Protein AF-A0A450TFI2-F1 (afdb_monomer_lite)

Secondary structure (DSSP, 8-state):
--EEE-S--TT-TTGGGHHHHHHHHHHTT---PEEE-HHHHS------

pLDDT: mean 81.76, std 12.98, range [50.62, 97.75]

Foldseek 3Di:
DAEDEDPDPPPPPCPVVLVVVCVVCVVVVHDDHHYDYPCRVDDPPPDD

Sequence (48 aa):
MEYLLTWNCNHLANANKRGHIRVINGRLGLTTPEIITPLQLFKEEKGP

Organism: NCBI:txid2126562

Radius of gyration: 13.49 Å; chains: 1; bounding box: 22×22×42 Å

Structure (mmCIF, N/CA/C/O backbone):
data_AF-A0A450TFI2-F1
#
_entry.id   AF-A0A450TFI2-F1
#
loop_
_atom_site.group_PDB
_atom_site.id
_atom_site.type_symbol
_atom_site.label_atom_id
_atom_site.label_alt_id
_atom_site.label_comp_id
_atom_site.label_asym_id
_atom_site.label_entity_id
_atom_site.label_seq_id
_atom_site.pdbx_PDB_ins_code
_atom_site.Cartn_x
_atom_site.Cartn_y
_atom_site.Cartn_z
_atom_site.occupancy
_atom_site.B_iso_or_equiv
_atom_site.auth_seq_id
_atom_site.auth_comp_id
_atom_site.auth_asym_id
_atom_site.auth_atom_id
_atom_site.pdbx_PDB_model_num
ATOM 1 N N . MET A 1 1 ? -11.775 2.835 -1.055 1.00 75.12 1 MET A N 1
ATOM 2 C CA . MET A 1 1 ? -10.303 2.692 -1.100 1.00 75.12 1 MET A CA 1
ATOM 3 C C . MET A 1 1 ? -9.940 1.433 -0.344 1.00 75.12 1 MET A C 1
ATOM 5 O O . MET A 1 1 ? -10.549 1.190 0.689 1.00 75.12 1 MET A O 1
ATOM 9 N N . GLU A 1 2 ? -9.008 0.641 -0.868 1.00 87.75 2 GLU A N 1
ATOM 10 C CA . GLU A 1 2 ? -8.517 -0.576 -0.214 1.00 87.75 2 GLU A CA 1
ATOM 1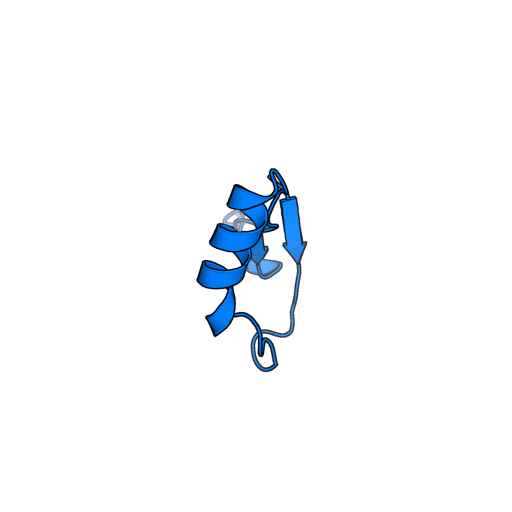1 C C . GLU A 1 2 ? -7.139 -0.322 0.397 1.00 87.75 2 GLU A C 1
ATOM 13 O O . GLU A 1 2 ? -6.335 0.419 -0.178 1.00 87.75 2 GLU A O 1
ATOM 18 N N . TYR A 1 3 ? -6.867 -0.941 1.545 1.00 87.75 3 TYR A N 1
ATOM 19 C CA . TYR A 1 3 ? -5.630 -0.743 2.294 1.00 87.75 3 TYR A CA 1
ATOM 20 C C . TYR A 1 3 ? -4.978 -2.077 2.630 1.00 87.75 3 TYR A C 1
ATOM 22 O O . TYR A 1 3 ? -5.632 -2.989 3.134 1.00 87.75 3 TYR A O 1
ATOM 30 N N . LEU A 1 4 ? -3.670 -2.162 2.396 1.00 87.94 4 LEU A N 1
ATOM 31 C CA . LEU A 1 4 ? -2.833 -3.228 2.928 1.00 87.94 4 LEU A CA 1
ATOM 32 C C . LEU A 1 4 ? -2.106 -2.684 4.157 1.00 87.94 4 LEU A C 1
ATOM 34 O O . LEU A 1 4 ? -1.141 -1.927 4.037 1.00 87.94 4 LEU A O 1
ATOM 38 N N . LEU A 1 5 ? -2.601 -3.055 5.334 1.00 88.81 5 LEU A N 1
ATOM 39 C CA . LEU A 1 5 ? -2.056 -2.605 6.608 1.00 88.81 5 LEU A CA 1
ATOM 40 C C . LEU A 1 5 ? -0.814 -3.424 6.980 1.00 88.81 5 LEU A C 1
ATOM 42 O O . LEU A 1 5 ? -0.863 -4.652 6.988 1.00 88.81 5 LEU A O 1
ATOM 46 N N . THR A 1 6 ? 0.296 -2.765 7.313 1.00 84.12 6 THR A N 1
ATOM 47 C CA . THR A 1 6 ? 1.533 -3.450 7.726 1.00 84.12 6 THR A CA 1
ATOM 48 C C . THR A 1 6 ? 2.304 -2.672 8.789 1.00 84.12 6 THR A C 1
ATOM 50 O O . THR A 1 6 ? 2.389 -1.448 8.745 1.00 84.12 6 THR A O 1
ATOM 53 N N . TRP A 1 7 ? 2.906 -3.391 9.737 1.00 83.12 7 TRP A N 1
ATOM 54 C CA . TRP A 1 7 ? 3.890 -2.847 10.686 1.00 83.12 7 TRP A CA 1
ATOM 55 C C . TRP A 1 7 ? 5.334 -3.016 10.196 1.00 83.12 7 TRP A C 1
ATOM 57 O O . TRP A 1 7 ? 6.259 -2.441 10.763 1.00 83.12 7 TRP A O 1
ATOM 67 N N . ASN A 1 8 ? 5.546 -3.820 9.151 1.00 75.81 8 ASN A N 1
ATOM 68 C CA . ASN A 1 8 ? 6.875 -4.148 8.661 1.00 75.81 8 ASN A CA 1
ATOM 69 C C . ASN A 1 8 ? 7.241 -3.264 7.464 1.00 75.81 8 ASN A C 1
ATOM 71 O O . ASN A 1 8 ? 7.054 -3.643 6.307 1.00 75.81 8 ASN A O 1
ATOM 75 N N . CYS A 1 9 ? 7.770 -2.079 7.765 1.00 68.25 9 CYS A N 1
ATOM 76 C CA . CYS A 1 9 ? 8.262 -1.138 6.758 1.00 68.25 9 CYS A CA 1
ATOM 77 C C . CYS A 1 9 ? 9.622 -1.557 6.178 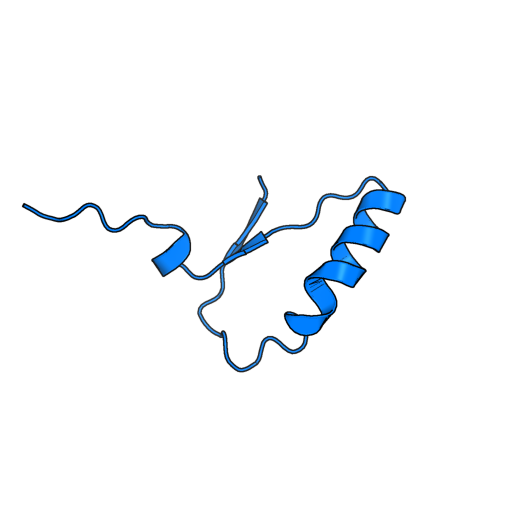1.00 68.25 9 CYS A C 1
ATOM 79 O O . CYS A 1 9 ? 9.931 -1.225 5.037 1.00 68.25 9 CYS A O 1
ATOM 81 N N . ASN A 1 10 ? 10.424 -2.302 6.946 1.00 69.62 10 ASN A N 1
ATOM 82 C CA . ASN A 1 10 ? 11.806 -2.626 6.589 1.00 69.62 10 ASN A CA 1
ATOM 83 C C . ASN A 1 10 ? 11.906 -3.713 5.516 1.00 69.62 10 ASN A C 1
ATOM 85 O O . ASN A 1 10 ? 12.821 -3.680 4.700 1.00 69.62 10 ASN A O 1
ATOM 89 N N . HIS A 1 11 ? 10.985 -4.679 5.495 1.00 65.94 11 HIS A N 1
ATOM 90 C CA . HIS A 1 11 ? 11.044 -5.808 4.555 1.00 65.94 11 HIS A CA 1
ATOM 91 C C . HIS A 1 11 ? 10.057 -5.666 3.398 1.00 65.94 11 HIS A C 1
ATOM 93 O O . HIS A 1 11 ? 9.719 -6.647 2.732 1.00 65.94 11 HIS A O 1
ATOM 99 N N . LEU A 1 12 ? 9.586 -4.447 3.133 1.00 67.88 12 LEU A N 1
ATOM 100 C CA . LEU A 1 12 ? 8.685 -4.190 2.025 1.00 67.88 12 LEU A CA 1
ATOM 101 C C . LEU A 1 12 ?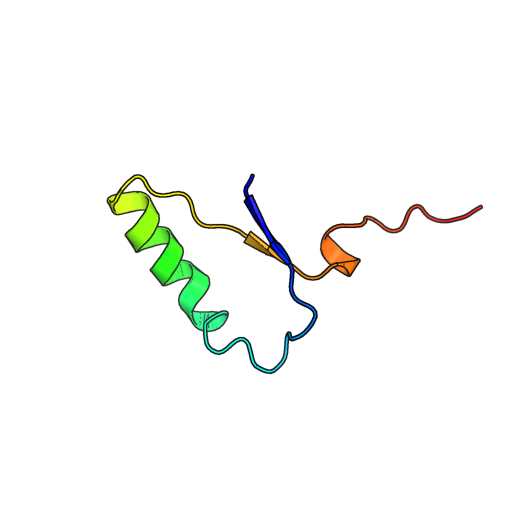 9.470 -4.157 0.703 1.00 67.88 12 LEU A C 1
ATOM 103 O O . LEU A 1 12 ? 9.604 -3.118 0.060 1.00 67.88 12 LEU A O 1
ATOM 107 N N . ALA A 1 13 ? 9.973 -5.316 0.266 1.00 61.91 13 ALA A N 1
ATOM 108 C CA . ALA A 1 13 ? 10.705 -5.476 -0.995 1.00 61.91 13 ALA A CA 1
ATOM 109 C C . ALA A 1 13 ? 9.931 -4.893 -2.199 1.00 61.91 13 ALA A C 1
ATOM 111 O O . ALA A 1 13 ? 10.517 -4.394 -3.161 1.00 61.91 13 ALA A O 1
ATOM 112 N N . ASN A 1 14 ? 8.597 -4.881 -2.109 1.00 65.44 14 ASN A N 1
ATOM 113 C CA . ASN A 1 14 ? 7.699 -4.382 -3.144 1.00 65.44 14 ASN A CA 1
ATOM 114 C C . ASN A 1 14 ? 7.291 -2.905 -2.994 1.00 65.44 14 ASN A C 1
ATOM 116 O O . ASN A 1 14 ? 6.602 -2.404 -3.884 1.00 65.44 14 ASN A O 1
ATOM 120 N N . ALA A 1 15 ? 7.733 -2.170 -1.959 1.00 73.88 15 ALA A N 1
ATOM 121 C CA . ALA A 1 15 ? 7.448 -0.728 -1.833 1.00 73.88 15 ALA A CA 1
ATOM 122 C C . ALA A 1 15 ? 7.926 0.032 -3.074 1.00 73.88 15 ALA A C 1
ATOM 124 O O . ALA A 1 15 ? 7.168 0.771 -3.703 1.00 73.88 15 ALA A O 1
ATOM 125 N N . ASN A 1 16 ? 9.159 -0.258 -3.492 1.00 79.56 16 ASN A N 1
ATOM 126 C CA . ASN A 1 16 ? 9.796 0.342 -4.664 1.00 79.56 16 ASN A CA 1
ATOM 127 C C . ASN A 1 16 ? 9.107 -0.049 -5.986 1.00 79.56 16 ASN A C 1
ATOM 129 O O . ASN A 1 16 ? 9.317 0.591 -7.012 1.00 79.56 16 ASN A O 1
ATOM 133 N N . LYS A 1 17 ? 8.269 -1.095 -5.983 1.00 86.31 17 LYS A N 1
ATOM 134 C CA . LYS A 1 17 ? 7.521 -1.577 -7.155 1.00 86.31 17 LYS A CA 1
ATOM 135 C C . LYS A 1 17 ? 6.059 -1.134 -7.163 1.00 86.31 17 LYS A C 1
ATOM 137 O O . LYS A 1 17 ? 5.350 -1.436 -8.120 1.00 86.31 17 LYS A O 1
ATOM 142 N N . ARG A 1 18 ? 5.611 -0.368 -6.163 1.00 86.19 18 ARG A N 1
ATOM 143 C CA . ARG A 1 18 ? 4.219 0.094 -6.034 1.00 86.19 18 ARG A CA 1
ATOM 144 C C . ARG A 1 18 ? 3.715 0.825 -7.279 1.00 86.19 18 ARG A C 1
ATOM 146 O O . ARG A 1 18 ? 2.600 0.570 -7.719 1.00 86.19 18 ARG A O 1
ATOM 153 N N . GLY A 1 19 ? 4.540 1.685 -7.880 1.00 89.25 19 GLY A N 1
ATOM 154 C CA . GLY A 1 19 ? 4.192 2.375 -9.128 1.00 89.25 19 GLY A CA 1
ATOM 155 C C . GLY A 1 19 ? 3.954 1.408 -10.290 1.00 89.25 19 GLY A C 1
ATOM 156 O O . GLY A 1 19 ? 2.951 1.515 -10.989 1.00 89.25 19 GLY A O 1
ATOM 157 N N . HIS A 1 20 ? 4.832 0.414 -10.445 1.00 92.94 20 HIS A N 1
ATOM 158 C CA . HIS A 1 20 ? 4.716 -0.589 -11.502 1.00 92.94 20 HIS A CA 1
ATOM 159 C C . HIS A 1 20 ? 3.473 -1.475 -11.320 1.00 92.94 20 HIS A C 1
ATOM 161 O O . HIS A 1 20 ? 2.718 -1.670 -12.270 1.00 92.94 20 HIS A O 1
ATOM 167 N N . ILE A 1 21 ? 3.215 -1.939 -10.093 1.00 90.94 21 ILE A N 1
ATOM 168 C CA . ILE A 1 21 ? 2.026 -2.738 -9.754 1.00 90.94 21 ILE A CA 1
ATOM 169 C C . ILE A 1 21 ? 0.747 -1.957 -10.073 1.00 90.94 21 ILE A C 1
ATOM 171 O O . ILE A 1 21 ? -0.154 -2.495 -10.708 1.00 90.94 21 ILE A O 1
ATOM 175 N N . ARG A 1 22 ? 0.694 -0.668 -9.713 1.00 92.81 22 ARG A N 1
ATOM 176 C CA . ARG A 1 22 ? -0.460 0.197 -9.992 1.00 92.81 22 ARG A CA 1
ATOM 177 C C . ARG A 1 22 ? -0.750 0.324 -11.484 1.00 92.81 22 ARG A C 1
ATOM 179 O O . ARG A 1 22 ? -1.907 0.261 -11.884 1.00 92.81 22 ARG A O 1
ATOM 186 N N . VAL A 1 23 ? 0.289 0.496 -12.305 1.00 95.50 23 VAL A N 1
ATOM 187 C CA . VAL A 1 23 ? 0.140 0.589 -13.765 1.00 95.50 23 VAL A CA 1
ATOM 188 C C . VAL A 1 23 ? -0.408 -0.716 -14.341 1.00 95.50 23 VAL A C 1
ATOM 190 O O . VAL A 1 23 ? -1.335 -0.676 -15.146 1.00 95.50 23 VAL A O 1
ATOM 193 N N . ILE A 1 24 ? 0.134 -1.866 -13.929 1.00 96.31 24 ILE A N 1
ATOM 194 C CA . ILE A 1 24 ? -0.333 -3.176 -14.406 1.00 96.31 24 ILE A CA 1
ATOM 195 C C . ILE A 1 24 ? -1.785 -3.416 -13.987 1.00 96.31 24 ILE A C 1
ATOM 197 O O . ILE A 1 24 ? -2.622 -3.690 -14.841 1.00 96.31 24 ILE A O 1
ATOM 201 N N . ASN A 1 25 ? -2.101 -3.258 -12.701 1.00 95.38 25 ASN A N 1
ATOM 202 C CA . ASN A 1 25 ? -3.455 -3.459 -12.192 1.00 95.38 25 ASN A CA 1
ATOM 203 C C . ASN A 1 25 ? -4.456 -2.516 -12.868 1.00 95.38 25 ASN A C 1
ATOM 205 O O . ASN A 1 25 ? -5.513 -2.966 -13.294 1.00 95.38 25 ASN A O 1
ATOM 209 N N . GLY A 1 26 ? -4.089 -1.246 -13.078 1.00 95.56 26 GL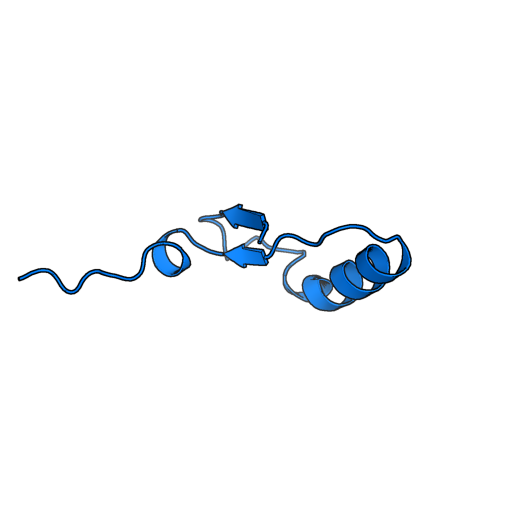Y A N 1
ATOM 210 C CA . GLY A 1 26 ? -4.922 -0.291 -13.810 1.00 95.56 26 GLY A CA 1
ATOM 211 C C . GLY A 1 26 ? -5.217 -0.730 -15.247 1.00 95.56 26 GLY A C 1
ATOM 212 O O . GLY A 1 26 ? -6.356 -0.632 -15.693 1.00 95.56 26 GLY A O 1
ATOM 213 N N . ARG A 1 27 ? -4.226 -1.288 -15.958 1.00 97.75 27 ARG A N 1
ATOM 214 C CA . ARG A 1 27 ? -4.428 -1.858 -17.305 1.00 97.75 27 ARG A CA 1
ATOM 215 C C . ARG A 1 27 ? -5.339 -3.087 -17.305 1.00 97.75 27 ARG A C 1
ATOM 217 O O . ARG A 1 27 ? -5.997 -3.338 -18.306 1.00 97.75 27 ARG A O 1
ATOM 224 N N . LEU A 1 28 ? -5.369 -3.838 -16.207 1.00 97.25 28 LEU A N 1
ATOM 225 C CA . LEU A 1 28 ? -6.204 -5.029 -16.036 1.00 97.25 28 LEU A CA 1
ATOM 226 C C . LEU A 1 28 ? -7.586 -4.723 -15.428 1.00 97.25 28 LEU A C 1
ATOM 228 O O . LEU A 1 28 ? -8.365 -5.647 -15.219 1.00 97.25 28 LEU A O 1
ATOM 232 N N . GLY A 1 29 ? -7.896 -3.458 -15.117 1.00 96.50 29 GLY A N 1
ATOM 233 C CA . GLY A 1 29 ? -9.136 -3.083 -14.425 1.00 96.50 29 GLY A CA 1
ATOM 234 C C . GLY A 1 29 ? -9.186 -3.517 -12.953 1.00 96.50 29 GLY A C 1
ATOM 235 O O . GLY A 1 29 ? -10.260 -3.553 -12.359 1.00 96.50 29 GLY A O 1
ATOM 236 N N . LEU A 1 30 ? -8.036 -3.851 -12.364 1.00 94.75 30 LEU A N 1
ATOM 237 C CA . LEU A 1 30 ? -7.902 -4.266 -10.972 1.00 94.75 30 LEU A CA 1
ATOM 238 C C . LEU A 1 30 ? -7.594 -3.072 -10.068 1.00 94.75 30 LEU A C 1
ATOM 240 O O . LEU A 1 30 ? -6.855 -2.148 -10.425 1.00 94.75 30 LEU A O 1
ATOM 244 N N . THR A 1 31 ? -8.104 -3.126 -8.845 1.00 92.19 31 THR A N 1
ATOM 245 C CA . THR A 1 31 ? -7.736 -2.187 -7.789 1.00 92.19 31 THR A CA 1
ATOM 246 C C . THR A 1 31 ? -6.324 -2.480 -7.277 1.00 92.19 31 THR A C 1
ATOM 248 O O . THR A 1 31 ? -5.809 -3.595 -7.353 1.00 92.19 31 THR A O 1
ATOM 251 N N . THR A 1 32 ? -5.641 -1.446 -6.784 1.00 92.44 32 THR A N 1
ATOM 252 C CA . THR A 1 32 ? -4.348 -1.601 -6.103 1.00 92.44 32 THR A CA 1
ATOM 253 C C . THR A 1 32 ? -4.483 -1.034 -4.700 1.00 92.44 32 THR A C 1
ATOM 255 O O . THR A 1 32 ? -4.672 0.181 -4.587 1.00 92.44 32 THR A O 1
ATOM 258 N N . PRO A 1 33 ? -4.402 -1.866 -3.647 1.00 90.56 33 PRO A N 1
ATOM 259 C CA . PRO A 1 33 ? -4.520 -1.377 -2.287 1.00 90.56 33 PRO A CA 1
ATOM 260 C C . PRO A 1 33 ? -3.330 -0.485 -1.940 1.00 90.56 33 PRO A C 1
ATOM 262 O O . PRO A 1 33 ? -2.184 -0.739 -2.325 1.00 90.56 33 PRO A O 1
ATOM 265 N N . GLU A 1 34 ? -3.601 0.570 -1.186 1.00 87.94 34 GLU A N 1
ATOM 266 C CA . GLU A 1 34 ? -2.559 1.444 -0.672 1.00 87.94 34 GLU A CA 1
ATOM 267 C C . GLU A 1 34 ? -1.890 0.761 0.524 1.00 87.94 34 GLU A C 1
ATOM 269 O O . GLU A 1 34 ? -2.551 0.340 1.472 1.00 87.94 34 GLU A O 1
ATOM 274 N N . ILE A 1 35 ? -0.564 0.636 0.478 1.00 86.25 35 ILE A N 1
ATOM 275 C CA . ILE A 1 35 ? 0.202 0.073 1.590 1.00 86.25 35 ILE A CA 1
ATOM 276 C C . ILE A 1 35 ? 0.426 1.181 2.607 1.00 86.25 35 ILE A C 1
ATOM 278 O O . ILE A 1 35 ? 1.035 2.204 2.266 1.00 86.25 35 ILE A O 1
ATOM 282 N N . ILE A 1 36 ? -0.087 0.966 3.815 1.00 86.81 36 ILE A N 1
ATOM 283 C CA . ILE A 1 36 ? -0.076 1.939 4.906 1.00 86.81 36 ILE A CA 1
ATOM 284 C C . ILE A 1 36 ? 0.299 1.262 6.224 1.00 86.81 36 ILE A C 1
ATOM 286 O O . ILE A 1 36 ? 0.060 0.067 6.420 1.00 86.81 36 ILE A O 1
ATOM 290 N N . THR A 1 37 ? 0.856 2.034 7.149 1.00 87.62 37 THR A N 1
ATOM 291 C CA . THR A 1 37 ? 1.022 1.606 8.537 1.00 87.62 37 THR A CA 1
ATOM 292 C C . THR A 1 37 ? -0.233 1.918 9.351 1.00 87.62 37 THR A C 1
ATOM 294 O O . THR A 1 37 ? -0.994 2.823 9.000 1.00 87.62 37 THR A O 1
ATOM 297 N N . PRO A 1 38 ? -0.471 1.214 10.466 1.00 87.12 38 PRO A N 1
ATOM 298 C CA . PRO A 1 38 ? -1.571 1.555 11.368 1.00 87.12 38 PRO A CA 1
ATOM 299 C C . PRO A 1 38 ? -1.517 2.993 11.886 1.00 87.12 38 PRO A C 1
ATOM 301 O O . PRO A 1 38 ? -2.560 3.629 11.964 1.00 87.12 38 PRO A O 1
ATOM 304 N N . LEU A 1 39 ? -0.327 3.554 12.117 1.00 86.00 39 LEU A N 1
ATOM 305 C CA . LEU A 1 39 ? -0.171 4.969 12.485 1.00 86.00 39 LEU A CA 1
ATOM 306 C C . LEU A 1 39 ? -0.579 5.940 11.362 1.00 86.00 39 LEU A C 1
ATOM 308 O O . LEU A 1 39 ? -0.944 7.073 11.634 1.00 86.00 39 LEU A O 1
ATOM 312 N N . GLN A 1 40 ? -0.505 5.524 10.095 1.00 84.81 40 GLN A N 1
ATOM 313 C CA . GLN A 1 40 ? -0.998 6.322 8.965 1.00 84.81 40 GLN A CA 1
ATOM 314 C C . GLN A 1 40 ? -2.511 6.177 8.768 1.00 84.81 40 GLN A C 1
ATOM 316 O O . GLN A 1 40 ? -3.140 7.070 8.203 1.00 84.81 40 GLN A O 1
ATOM 321 N N . LEU A 1 41 ? -3.083 5.042 9.187 1.00 85.44 41 LEU A N 1
ATOM 322 C CA . LEU A 1 41 ? -4.515 4.768 9.079 1.00 85.44 41 LEU A CA 1
ATOM 323 C C . LEU A 1 41 ? -5.309 5.534 10.136 1.00 85.44 41 LEU A C 1
ATOM 325 O O . LEU A 1 41 ? -6.313 6.173 9.824 1.00 85.44 41 LEU A O 1
ATOM 329 N N . PHE A 1 42 ? -4.855 5.474 11.383 1.00 83.81 42 PHE A N 1
ATOM 330 C CA . PHE A 1 42 ? -5.429 6.254 12.463 1.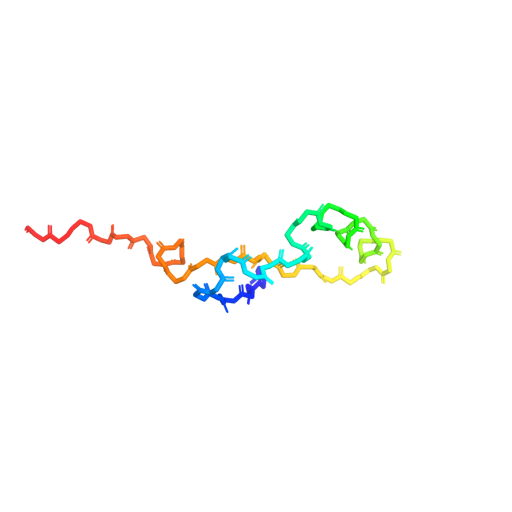00 83.81 42 PHE A CA 1
ATOM 331 C C . PHE A 1 42 ? -4.777 7.635 12.428 1.00 83.81 42 PHE A C 1
ATOM 333 O O . PHE A 1 42 ? -3.607 7.773 12.768 1.00 83.81 42 PHE A O 1
ATOM 340 N N . LYS A 1 43 ? -5.513 8.678 12.016 1.00 66.31 43 LYS A N 1
ATOM 341 C CA . LYS A 1 43 ? -5.128 10.037 12.421 1.00 66.31 43 LYS A CA 1
ATOM 342 C C . LYS A 1 43 ? -5.032 9.994 13.943 1.00 66.31 43 LYS A C 1
ATOM 344 O O . LYS A 1 43 ? -6.005 9.576 14.564 1.00 66.31 43 LYS A O 1
ATOM 349 N N . GLU A 1 44 ? -3.903 10.392 14.529 1.00 57.94 44 GLU A N 1
ATOM 350 C CA . GLU A 1 44 ? -3.897 10.746 15.947 1.00 57.94 44 GLU A CA 1
ATOM 351 C C . GLU A 1 44 ? -5.027 11.764 16.127 1.00 57.94 44 GLU A C 1
ATOM 353 O O . GLU A 1 44 ? -4.928 12.912 15.682 1.00 57.94 44 GLU A O 1
ATOM 358 N N . GLU A 1 45 ? -6.143 11.339 16.722 1.00 58.38 45 GLU A N 1
ATOM 359 C CA . GLU A 1 45 ? -6.957 12.283 17.458 1.00 58.38 45 GLU A CA 1
ATOM 360 C C . GLU A 1 45 ? -5.983 12.856 18.472 1.00 58.38 45 GLU A C 1
ATOM 362 O O . GLU A 1 45 ? -5.465 12.125 19.319 1.00 58.38 45 GLU A O 1
ATOM 367 N N . LYS A 1 46 ? -5.632 14.136 18.304 1.00 53.88 46 LYS A N 1
ATOM 368 C CA . LYS A 1 46 ? -4.970 14.880 19.365 1.00 53.88 46 LYS A CA 1
ATOM 369 C C . LYS A 1 46 ? -5.850 14.672 20.591 1.00 53.88 46 LYS A C 1
ATOM 371 O O . LYS A 1 46 ? -6.952 15.216 20.640 1.00 53.88 46 LYS A O 1
ATOM 376 N N . GLY A 1 47 ? -5.400 13.801 21.491 1.00 56.12 47 GLY A N 1
ATOM 377 C CA . GLY A 1 47 ? -6.053 13.581 22.769 1.00 56.12 47 GLY A CA 1
ATOM 378 C C . GLY A 1 47 ? -6.167 14.912 23.519 1.00 56.12 47 GLY A C 1
ATOM 379 O O . GLY A 1 47 ? -5.435 15.848 23.179 1.00 56.12 47 GLY A O 1
ATOM 380 N N . PRO A 1 48 ? -7.108 15.005 24.473 1.00 50.62 48 PRO A N 1
ATOM 381 C CA . PRO A 1 48 ? -7.404 16.236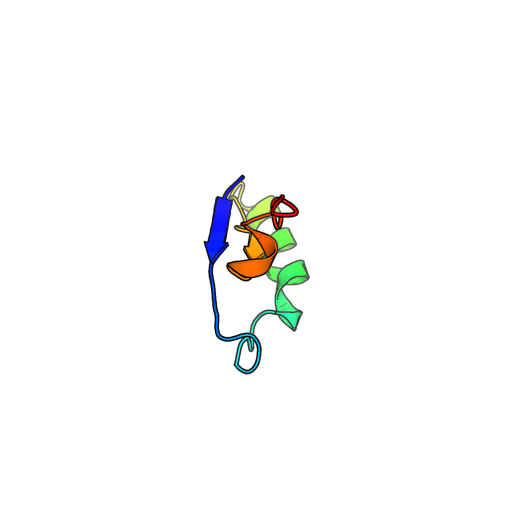 25.205 1.00 50.62 48 PRO A CA 1
ATOM 382 C C . PRO A 1 48 ? -6.169 16.882 25.842 1.00 50.62 48 PRO A C 1
ATOM 384 O O . PRO A 1 48 ? -5.245 16.140 26.250 1.00 50.62 48 PRO A O 1
#